Protein AF-A0AAD4DZ06-F1 (afdb_monomer_lite)

Radius of gyration: 21.34 Å; chains: 1; bounding box: 57×31×50 Å

Secondary structure (DSSP, 8-state):
-HHHHHHHHHHHHHHHHHHHHHHHHHHHHHHHHHHH----THHHHHHHHHHHHHHHHHHHHHHHHHHHHHHHHS---------TT--------PPP-PPP-

Organism: NCBI:txid1912939

Sequence (101 aa):
RMMRWKEEVELLQEEMRHVLQFLQWHALWWDNIAHLCTLLGAKKEGVVAYATRQAQICHNLGSKFEASWAQHLTVITCEVSSDPLALALPDLCIPELQAPL

Foldseek 3Di:
DVVVVVVVLVVVLVVLVVLLVVLQVQLVVLCVQLVPDPDDDPVNVVSNVVSNVSSVVSVVVSVVSCVVCVVSNVDDDDDPPPDPPPDDDDDPPDPDDDDDD

Structure (mmCIF, N/CA/C/O backbone):
data_AF-A0AAD4DZ06-F1
#
_entry.id   AF-A0AAD4DZ06-F1
#
loop_
_atom_site.group_PDB
_atom_site.id
_atom_site.type_symbol
_atom_site.label_atom_id
_atom_site.label_alt_id
_atom_site.label_comp_id
_atom_site.label_asym_id
_atom_site.label_entity_id
_atom_site.label_seq_id
_atom_site.pdbx_PDB_ins_code
_atom_site.Cartn_x
_atom_site.Cartn_y
_atom_site.Cartn_z
_atom_site.occupancy
_atom_site.B_iso_or_equiv
_atom_site.auth_seq_id
_atom_site.auth_comp_id
_atom_site.auth_asym_id
_atom_site.auth_atom_id
_atom_site.pdbx_PDB_model_num
ATOM 1 N N . ARG A 1 1 ? 22.439 14.452 -29.268 1.00 60.88 1 ARG A N 1
ATOM 2 C CA . ARG A 1 1 ? 20.978 14.400 -28.987 1.00 60.88 1 ARG A CA 1
ATOM 3 C C . ARG A 1 1 ? 20.560 13.036 -28.442 1.00 60.88 1 ARG A C 1
ATOM 5 O O . ARG A 1 1 ? 19.829 13.038 -27.475 1.00 60.88 1 ARG A O 1
ATOM 12 N N . MET A 1 2 ? 21.072 11.923 -28.979 1.00 59.00 2 MET A N 1
ATOM 13 C CA . MET A 1 2 ? 20.761 10.551 -28.539 1.00 59.00 2 MET A CA 1
ATOM 14 C C . MET A 1 2 ? 21.061 10.242 -27.056 1.00 59.00 2 MET A C 1
ATOM 16 O O . MET A 1 2 ? 20.266 9.556 -26.434 1.00 59.00 2 MET A O 1
ATOM 20 N N . MET A 1 3 ? 22.133 10.800 -26.472 1.00 65.00 3 MET A N 1
ATOM 21 C CA . MET A 1 3 ? 22.494 10.522 -25.067 1.00 65.00 3 MET A CA 1
ATOM 22 C C . MET A 1 3 ? 21.430 10.970 -24.048 1.00 65.00 3 MET A C 1
ATOM 24 O O . MET A 1 3 ? 21.131 10.222 -23.129 1.00 65.00 3 MET A O 1
ATOM 28 N N . ARG A 1 4 ? 20.780 12.125 -24.264 1.00 71.75 4 ARG A N 1
ATOM 29 C CA . ARG A 1 4 ? 19.749 12.646 -23.343 1.00 71.75 4 ARG A CA 1
ATOM 30 C C . ARG A 1 4 ? 18.506 11.761 -23.265 1.00 71.75 4 ARG A C 1
ATOM 32 O O . ARG A 1 4 ? 17.947 11.575 -22.199 1.00 71.75 4 ARG A O 1
ATOM 39 N N . TRP A 1 5 ? 18.104 11.171 -24.388 1.00 79.62 5 TRP A N 1
ATOM 40 C CA . TRP A 1 5 ? 16.938 10.285 -24.422 1.00 79.62 5 TRP A CA 1
ATOM 41 C C . TRP A 1 5 ? 17.177 8.979 -23.667 1.00 79.62 5 TRP A C 1
ATOM 43 O O . TRP A 1 5 ? 16.241 8.419 -23.112 1.00 79.62 5 TRP A O 1
ATOM 53 N N . LYS A 1 6 ? 18.424 8.493 -23.640 1.00 80.00 6 LYS A N 1
ATOM 54 C CA . LYS A 1 6 ? 18.781 7.310 -22.854 1.00 80.00 6 LYS A CA 1
ATOM 55 C C . LYS A 1 6 ? 18.670 7.606 -21.355 1.00 80.00 6 LYS A C 1
ATOM 57 O O . LYS A 1 6 ? 18.009 6.853 -20.651 1.00 80.00 6 LYS A O 1
ATOM 62 N N . GLU A 1 7 ? 19.241 8.726 -20.912 1.00 85.62 7 GLU A N 1
ATOM 63 C CA . GLU A 1 7 ? 19.151 9.195 -19.520 1.00 85.62 7 GLU A CA 1
ATOM 64 C C . GLU A 1 7 ? 17.689 9.388 -19.082 1.00 85.62 7 GLU A C 1
ATOM 66 O O . GLU A 1 7 ? 17.297 8.951 -18.007 1.00 85.62 7 GLU A O 1
ATOM 71 N N . GLU A 1 8 ? 16.846 9.980 -19.933 1.00 89.75 8 GLU A N 1
ATOM 72 C CA . GLU A 1 8 ? 15.419 10.172 -19.640 1.00 89.75 8 GLU A CA 1
ATOM 73 C C . GLU A 1 8 ? 14.658 8.847 -19.464 1.00 89.75 8 GLU A C 1
ATOM 75 O O . GLU A 1 8 ? 13.784 8.751 -18.602 1.00 89.75 8 GLU A O 1
ATOM 80 N N . VAL A 1 9 ? 14.990 7.810 -20.243 1.00 89.00 9 VAL A N 1
ATOM 81 C CA . VAL A 1 9 ? 14.383 6.475 -20.092 1.00 89.00 9 VAL A CA 1
ATOM 82 C C . VAL A 1 9 ? 14.824 5.812 -18.786 1.00 89.00 9 VAL A C 1
ATOM 84 O O . VAL A 1 9 ? 13.987 5.232 -18.096 1.00 89.00 9 VAL A O 1
ATOM 87 N N . GLU A 1 10 ? 16.105 5.920 -18.428 1.00 89.19 10 GLU A N 1
ATOM 88 C CA . GLU A 1 10 ? 16.641 5.388 -17.166 1.00 89.19 10 GLU A CA 1
ATOM 89 C C . GLU A 1 10 ? 15.999 6.083 -15.953 1.00 89.19 10 GLU A C 1
ATOM 91 O O . GLU A 1 10 ? 15.544 5.413 -15.025 1.00 89.19 10 GLU A O 1
ATOM 96 N N . LEU A 1 11 ? 15.866 7.413 -15.993 1.00 92.31 11 LEU A N 1
ATOM 97 C CA . LEU A 1 11 ? 15.166 8.179 -14.959 1.00 92.31 11 LEU A CA 1
ATOM 98 C C . LEU A 1 11 ? 13.696 7.769 -14.844 1.00 92.31 11 LEU A C 1
ATOM 100 O O . LEU A 1 11 ? 13.193 7.590 -13.740 1.00 92.31 11 LEU A O 1
ATOM 104 N N . LEU A 1 12 ? 13.003 7.573 -15.969 1.00 93.62 12 LEU A N 1
ATOM 105 C CA . LEU A 1 12 ? 11.603 7.151 -15.948 1.00 93.62 12 LEU A CA 1
ATOM 106 C C . LEU A 1 12 ? 11.429 5.765 -15.312 1.00 93.62 12 LEU A C 1
ATOM 108 O O . LEU A 1 12 ? 10.479 5.554 -14.560 1.00 93.62 12 LEU A O 1
ATOM 112 N N . GLN A 1 13 ? 12.332 4.824 -15.594 1.00 93.75 13 GLN A N 1
ATOM 113 C CA . G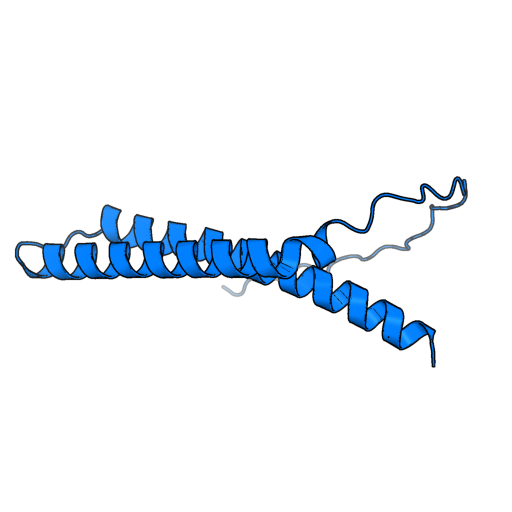LN A 1 13 ? 12.319 3.509 -14.950 1.00 93.75 13 GLN A CA 1
ATOM 114 C C . GLN A 1 13 ? 12.541 3.617 -13.441 1.00 93.75 13 GLN A C 1
ATOM 116 O O . GLN A 1 13 ? 11.927 2.869 -12.680 1.00 93.75 13 GLN A O 1
ATOM 121 N N . GLU A 1 14 ? 13.389 4.542 -12.999 1.00 95.00 14 GLU A N 1
ATOM 122 C CA . GLU A 1 14 ? 13.607 4.758 -11.573 1.00 95.00 14 GLU A CA 1
ATOM 123 C C . GLU A 1 14 ? 12.391 5.381 -10.890 1.00 95.00 14 GLU A C 1
ATOM 125 O O . GLU A 1 14 ? 11.944 4.891 -9.856 1.00 95.00 14 GLU A O 1
ATOM 130 N N . GLU A 1 15 ? 11.758 6.367 -11.520 1.00 96.69 15 GLU A N 1
ATOM 131 C CA . GLU A 1 15 ? 10.498 6.926 -11.030 1.00 96.69 15 GLU A CA 1
ATOM 132 C C . GLU A 1 15 ? 9.392 5.864 -10.947 1.00 96.69 15 GLU A C 1
ATOM 134 O O . GLU A 1 15 ? 8.632 5.828 -9.979 1.00 96.69 15 GLU A O 1
ATOM 139 N N . MET A 1 16 ? 9.328 4.929 -11.902 1.00 96.19 16 MET A N 1
ATOM 140 C CA . MET A 1 16 ? 8.425 3.778 -11.805 1.00 96.19 16 MET A CA 1
ATOM 141 C C . MET A 1 16 ? 8.703 2.944 -10.543 1.00 96.19 16 MET A C 1
ATOM 143 O O . MET A 1 16 ? 7.766 2.594 -9.822 1.00 96.19 16 MET A O 1
ATOM 147 N N . ARG A 1 17 ? 9.973 2.650 -10.226 1.00 95.69 17 ARG A N 1
ATOM 148 C CA . ARG A 1 17 ? 10.333 1.925 -8.992 1.00 95.69 17 ARG A CA 1
ATOM 149 C C . ARG A 1 17 ? 9.959 2.713 -7.741 1.00 95.69 17 ARG A C 1
ATOM 151 O O . ARG A 1 17 ? 9.344 2.146 -6.836 1.00 95.69 17 ARG A O 1
ATOM 158 N N . HIS A 1 18 ? 10.259 4.009 -7.710 1.00 97.56 18 HIS A N 1
ATOM 159 C CA . HIS A 1 18 ? 9.906 4.886 -6.596 1.00 97.56 18 HIS A CA 1
ATOM 160 C C . HIS A 1 18 ? 8.398 4.943 -6.359 1.00 97.56 18 HIS A C 1
ATOM 162 O O . HIS A 1 18 ? 7.957 4.852 -5.214 1.00 97.56 18 HIS A O 1
ATOM 168 N N . VAL A 1 19 ? 7.584 5.027 -7.415 1.00 98.00 19 VAL A N 1
ATOM 169 C CA . VAL A 1 19 ? 6.122 5.022 -7.279 1.00 98.00 19 VAL A CA 1
ATOM 170 C C . VAL A 1 19 ? 5.629 3.709 -6.667 1.00 98.00 19 VAL A C 1
ATOM 172 O O . VAL A 1 19 ? 4.788 3.738 -5.767 1.00 98.00 19 VAL A O 1
ATOM 175 N N . LEU A 1 20 ? 6.153 2.557 -7.100 1.00 97.94 20 LEU A N 1
ATOM 176 C CA . LEU A 1 20 ? 5.781 1.263 -6.514 1.00 97.94 20 LEU A CA 1
ATOM 177 C C . LEU A 1 20 ? 6.174 1.180 -5.032 1.00 97.94 20 LEU A C 1
ATOM 179 O O . LEU A 1 20 ? 5.351 0.798 -4.197 1.00 97.94 20 LEU A O 1
ATOM 183 N N . GLN A 1 21 ? 7.397 1.597 -4.696 1.00 97.94 21 GLN A N 1
ATOM 184 C CA . GLN A 1 21 ? 7.886 1.619 -3.318 1.00 97.94 21 GLN A CA 1
ATOM 185 C C . GLN A 1 21 ? 7.050 2.553 -2.434 1.00 97.94 21 GLN A C 1
ATOM 187 O O . GLN A 1 21 ? 6.675 2.185 -1.319 1.00 97.94 21 GLN A O 1
ATOM 192 N N . PHE A 1 22 ? 6.708 3.737 -2.944 1.00 97.94 22 PHE A N 1
ATOM 193 C CA . PHE A 1 22 ? 5.849 4.690 -2.255 1.00 97.94 22 PHE A CA 1
ATOM 194 C C . PHE A 1 22 ? 4.470 4.093 -1.969 1.00 97.94 22 PHE A C 1
ATOM 196 O O . PHE A 1 22 ? 3.995 4.176 -0.839 1.00 97.94 22 PHE A O 1
ATOM 203 N N . LEU A 1 23 ? 3.834 3.455 -2.955 1.00 98.19 23 LEU A N 1
ATOM 204 C CA . LEU A 1 23 ? 2.509 2.854 -2.776 1.00 98.19 23 LEU A CA 1
ATOM 205 C C . LEU A 1 23 ? 2.523 1.723 -1.746 1.00 98.19 23 LEU A C 1
ATOM 207 O O . LEU A 1 23 ? 1.597 1.628 -0.940 1.00 98.19 23 LEU A O 1
ATOM 211 N N . GLN A 1 24 ? 3.578 0.907 -1.728 1.00 98.19 24 GLN A N 1
ATOM 212 C CA . GLN A 1 24 ? 3.755 -0.137 -0.721 1.00 98.19 24 GLN A CA 1
ATOM 213 C C . GLN A 1 24 ? 3.930 0.455 0.682 1.00 98.19 24 GLN A C 1
ATOM 215 O O . GLN A 1 24 ? 3.231 0.057 1.615 1.00 98.19 24 GLN A O 1
ATOM 220 N N . TRP A 1 25 ? 4.833 1.426 0.835 1.00 98.44 25 TRP A N 1
ATOM 221 C CA . TRP A 1 25 ? 5.056 2.110 2.108 1.00 98.44 25 TRP A CA 1
ATOM 222 C C . TRP A 1 25 ? 3.784 2.804 2.611 1.00 98.44 25 TRP A C 1
ATOM 224 O O . TRP A 1 25 ? 3.432 2.695 3.785 1.00 98.44 25 TRP A O 1
ATOM 234 N N . HIS A 1 26 ? 3.058 3.476 1.721 1.00 98.19 26 HIS A N 1
ATOM 235 C CA . HIS A 1 26 ? 1.863 4.226 2.081 1.00 98.19 26 HIS A CA 1
ATOM 236 C C . HIS A 1 26 ? 0.696 3.306 2.460 1.00 98.19 26 HIS A C 1
ATOM 238 O O . HIS A 1 26 ? -0.070 3.634 3.365 1.00 98.19 26 HIS A O 1
ATOM 244 N N . ALA A 1 27 ? 0.580 2.130 1.834 1.00 98.31 27 ALA A N 1
ATOM 245 C CA . ALA A 1 27 ? -0.382 1.115 2.256 1.00 98.31 27 ALA A CA 1
ATOM 246 C C . ALA A 1 27 ? -0.124 0.665 3.705 1.00 98.31 27 ALA A C 1
ATOM 248 O O . ALA A 1 27 ? -1.031 0.714 4.534 1.00 98.31 27 ALA A O 1
ATOM 249 N N . LEU A 1 28 ? 1.134 0.352 4.038 1.00 97.94 28 LEU A N 1
ATOM 250 C CA . LEU A 1 28 ? 1.540 -0.006 5.403 1.00 97.94 28 LEU A CA 1
ATOM 251 C C . LEU A 1 28 ? 1.301 1.132 6.400 1.00 97.94 28 LEU A C 1
ATOM 253 O O . LEU A 1 28 ? 0.927 0.899 7.549 1.00 97.94 28 LEU A O 1
ATOM 257 N N . TRP A 1 29 ? 1.512 2.379 5.979 1.00 98.00 29 TRP A N 1
ATOM 258 C CA . TRP A 1 29 ? 1.212 3.543 6.805 1.00 98.00 29 TRP A CA 1
ATOM 259 C C . TRP A 1 29 ? -0.282 3.629 7.151 1.00 98.00 29 TRP A C 1
ATOM 261 O O . TRP A 1 29 ? -0.627 3.847 8.314 1.00 98.00 29 TRP A O 1
ATOM 271 N N . TRP A 1 30 ? -1.170 3.378 6.185 1.00 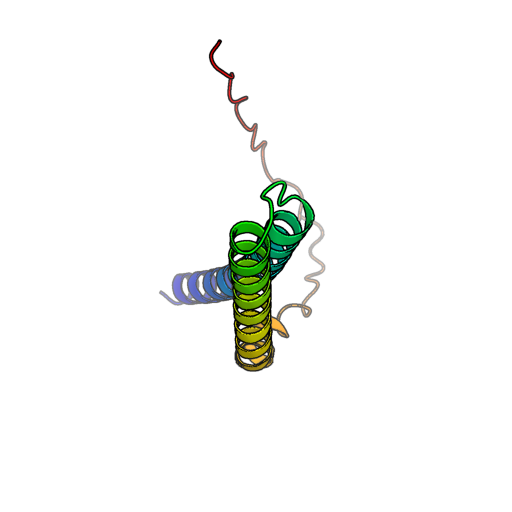97.81 30 TRP A N 1
ATOM 272 C CA . TRP A 1 30 ? -2.610 3.302 6.439 1.00 97.81 30 TRP A CA 1
ATOM 273 C C . TRP A 1 30 ? -2.994 2.146 7.363 1.00 97.81 30 TRP A C 1
ATOM 275 O O . TRP A 1 30 ? -3.790 2.351 8.282 1.00 97.81 30 TRP A O 1
ATOM 285 N N . ASP A 1 31 ? -2.404 0.965 7.187 1.00 96.56 31 ASP A N 1
ATOM 286 C CA . ASP A 1 31 ? -2.641 -0.165 8.093 1.00 96.56 31 ASP A CA 1
ATOM 287 C C . ASP A 1 31 ? -2.218 0.176 9.528 1.00 96.56 31 ASP A C 1
ATOM 289 O O . ASP A 1 31 ? -2.961 -0.065 10.482 1.00 96.56 31 ASP A O 1
ATOM 293 N N . ASN A 1 32 ? -1.078 0.849 9.698 1.00 96.50 32 ASN A N 1
ATOM 294 C CA . ASN A 1 32 ? -0.637 1.329 11.006 1.00 96.50 32 ASN A CA 1
ATOM 295 C C . ASN A 1 32 ? -1.624 2.326 11.629 1.00 96.50 32 ASN A C 1
ATOM 297 O O . ASN A 1 32 ? -1.868 2.259 12.833 1.00 96.50 32 ASN A O 1
ATOM 301 N N . ILE A 1 33 ? -2.243 3.213 10.844 1.00 94.81 33 ILE A N 1
ATOM 302 C CA . ILE A 1 33 ? -3.296 4.115 11.346 1.00 94.81 33 ILE A CA 1
ATOM 303 C C . ILE A 1 33 ? -4.504 3.328 11.848 1.00 94.81 33 ILE A C 1
ATOM 305 O O . ILE A 1 33 ? -5.040 3.643 12.914 1.00 94.81 33 ILE A O 1
ATOM 309 N N . ALA A 1 34 ? -4.931 2.305 11.105 1.00 93.88 34 ALA A N 1
ATOM 310 C CA . ALA A 1 34 ? -6.028 1.443 11.525 1.00 93.88 34 ALA A CA 1
ATOM 311 C C . ALA A 1 34 ? -5.694 0.730 12.849 1.00 93.88 34 ALA A C 1
ATOM 313 O O . ALA A 1 34 ? -6.515 0.707 13.769 1.00 93.88 34 ALA A O 1
ATOM 314 N N . HIS A 1 35 ? -4.471 0.208 12.976 1.00 92.25 35 HIS A N 1
ATOM 315 C CA . HIS A 1 35 ? -4.012 -0.510 14.165 1.00 92.25 35 HIS A CA 1
ATOM 316 C C . HIS A 1 35 ? -3.829 0.385 15.396 1.00 92.25 35 HIS A C 1
ATOM 318 O O . HIS A 1 35 ? -4.224 -0.000 16.497 1.00 92.25 35 HIS A O 1
ATOM 324 N N . LEU A 1 36 ? -3.267 1.583 15.225 1.00 92.94 36 LEU A N 1
ATOM 325 C CA . LEU A 1 36 ? -2.971 2.517 16.316 1.00 92.94 36 LEU A CA 1
ATOM 326 C C . LEU A 1 36 ? -4.172 3.396 16.706 1.00 92.94 36 LEU A C 1
ATOM 328 O O . LEU A 1 36 ? -4.051 4.248 17.585 1.00 92.94 36 LEU A O 1
ATOM 332 N N . CYS A 1 37 ? -5.340 3.211 16.081 1.00 92.00 37 CYS A N 1
ATOM 333 C CA . CYS A 1 37 ? -6.524 4.014 16.365 1.00 92.00 37 CYS A CA 1
ATOM 334 C C . CYS A 1 37 ? -7.030 3.802 17.808 1.00 92.00 37 CYS A C 1
ATOM 336 O O . CYS A 1 37 ? -7.609 2.764 18.148 1.00 92.00 37 CYS A O 1
ATOM 338 N N . THR A 1 38 ? -6.868 4.829 18.647 1.00 92.62 38 THR A N 1
ATOM 339 C CA . THR A 1 38 ? -7.297 4.856 20.059 1.00 92.62 38 THR A CA 1
ATOM 340 C C . THR A 1 38 ? -8.709 5.412 20.271 1.00 92.62 38 THR A C 1
ATOM 342 O O . THR A 1 38 ? -9.173 5.510 21.407 1.00 92.62 38 THR A O 1
ATOM 345 N N . LEU A 1 39 ? -9.414 5.778 19.194 1.00 90.12 39 LEU A N 1
ATOM 346 C CA . LEU A 1 39 ? -10.791 6.271 19.273 1.00 90.12 39 LEU A CA 1
ATOM 347 C C . LEU A 1 39 ? -11.741 5.189 19.812 1.00 90.12 39 LEU A C 1
ATOM 349 O O . LEU A 1 39 ? -11.437 3.997 19.809 1.00 90.12 39 LEU A O 1
ATOM 353 N N . LEU A 1 40 ? -12.929 5.611 20.248 1.00 89.00 40 LEU A N 1
ATOM 354 C CA . LEU A 1 40 ? -13.960 4.734 20.806 1.00 89.00 40 LEU A CA 1
ATOM 355 C C . LEU A 1 40 ? -15.235 4.748 19.954 1.00 89.00 40 LEU A C 1
ATOM 357 O O . LEU A 1 40 ? -15.565 5.744 19.303 1.00 89.00 40 LEU A O 1
ATOM 361 N N . GLY A 1 41 ? -15.966 3.632 19.993 1.00 87.38 41 GLY A N 1
ATOM 362 C CA . GLY A 1 41 ? -17.264 3.470 19.334 1.00 87.38 41 GLY A CA 1
ATOM 363 C C . GLY A 1 41 ? -17.214 3.671 17.816 1.00 87.38 41 GLY A C 1
ATOM 364 O O . GLY A 1 41 ? -16.207 3.390 17.168 1.00 87.38 41 GLY A O 1
ATOM 365 N N . ALA A 1 42 ? -18.297 4.208 17.250 1.00 88.62 42 ALA A N 1
ATOM 366 C CA . ALA A 1 42 ? -18.464 4.389 15.804 1.00 88.62 42 ALA A CA 1
ATOM 367 C C . ALA A 1 42 ? -17.365 5.248 15.141 1.00 88.62 42 ALA A C 1
ATOM 369 O O . ALA A 1 42 ? -17.067 5.079 13.962 1.00 88.62 42 ALA A O 1
ATOM 370 N N . LYS A 1 43 ? -16.716 6.152 15.893 1.00 88.25 43 LYS A N 1
ATOM 371 C CA . LYS A 1 43 ? -15.588 6.948 15.377 1.00 88.25 43 LYS A CA 1
ATOM 372 C C . LYS A 1 43 ? -14.370 6.074 15.079 1.00 88.25 43 LYS A C 1
ATOM 374 O O . LYS A 1 43 ? -13.706 6.295 14.071 1.00 88.25 43 LYS A O 1
ATOM 379 N N . LYS A 1 44 ? -14.096 5.078 15.931 1.00 93.19 44 LYS A N 1
ATOM 380 C CA . LYS A 1 44 ? -13.033 4.094 15.696 1.00 93.19 44 LYS A CA 1
ATOM 381 C C . LYS A 1 44 ? -13.330 3.287 14.445 1.00 93.19 44 LYS A C 1
ATOM 383 O O . LYS A 1 44 ? -12.481 3.185 13.573 1.00 93.19 44 LYS A O 1
ATOM 388 N N . GLU A 1 45 ? -14.543 2.751 14.360 1.00 93.31 45 GLU A N 1
ATOM 389 C CA . GLU A 1 45 ? -14.971 1.917 13.238 1.00 93.31 45 GLU A CA 1
ATOM 390 C C . GLU A 1 45 ? -14.855 2.661 11.905 1.00 93.31 45 GLU A C 1
ATOM 392 O O . GLU A 1 45 ? -14.262 2.136 10.967 1.00 93.31 45 GLU A O 1
ATOM 397 N N . GLY A 1 46 ? -15.316 3.914 11.844 1.00 95.50 46 GLY A N 1
ATOM 398 C CA . GLY A 1 46 ? -15.189 4.743 10.646 1.00 95.50 46 GLY A CA 1
ATOM 399 C C . GLY A 1 46 ? -13.736 5.008 10.240 1.00 95.50 46 GLY A C 1
ATOM 400 O O . GLY A 1 46 ? -13.398 4.875 9.065 1.00 95.50 46 GLY A O 1
ATOM 401 N N . VAL A 1 47 ? -12.861 5.346 11.197 1.00 94.56 47 VAL A N 1
ATOM 402 C CA . VAL A 1 47 ? -11.435 5.597 10.916 1.00 94.56 47 VAL A CA 1
ATOM 403 C C . VAL A 1 47 ? -10.721 4.324 10.471 1.00 94.56 47 VAL A C 1
ATOM 405 O O . VAL A 1 47 ? -9.992 4.363 9.485 1.00 94.56 47 VAL A O 1
ATOM 408 N N . VAL A 1 48 ? -10.962 3.198 11.146 1.00 96.19 48 VAL A N 1
ATOM 409 C CA . VAL A 1 48 ? -10.396 1.894 10.775 1.00 96.19 48 VAL A CA 1
ATOM 410 C C . VAL A 1 48 ? -10.866 1.495 9.379 1.00 96.19 48 VAL A C 1
ATOM 412 O O . VAL A 1 48 ? -10.037 1.208 8.523 1.00 96.19 48 VAL A O 1
ATOM 415 N N . ALA A 1 49 ? -12.173 1.556 9.108 1.00 96.81 49 ALA A N 1
ATOM 416 C CA . ALA A 1 49 ? -12.727 1.208 7.803 1.00 96.81 49 ALA A CA 1
ATOM 417 C C . ALA A 1 49 ? -12.157 2.089 6.680 1.00 96.81 49 ALA A C 1
ATOM 419 O O . ALA A 1 49 ? -11.819 1.587 5.606 1.00 96.81 49 ALA A O 1
ATOM 420 N N . TYR A 1 50 ? -12.016 3.394 6.927 1.00 97.38 50 TYR A N 1
ATOM 421 C CA . TYR A 1 50 ? -11.409 4.309 5.967 1.00 97.38 50 TYR A CA 1
ATOM 422 C C . TYR A 1 50 ? -9.928 3.995 5.735 1.00 97.38 50 TYR A C 1
ATOM 424 O O . TYR A 1 50 ? -9.507 3.885 4.586 1.00 97.38 50 TYR A O 1
ATOM 432 N N . ALA A 1 51 ? -9.146 3.808 6.798 1.00 97.38 51 ALA A N 1
ATOM 433 C CA . ALA A 1 51 ? -7.726 3.495 6.698 1.00 97.38 51 ALA A CA 1
ATOM 434 C C . ALA A 1 51 ? -7.493 2.175 5.941 1.00 97.38 51 ALA A C 1
ATOM 436 O O . ALA A 1 51 ? -6.752 2.154 4.961 1.00 97.38 51 ALA A O 1
ATOM 437 N N . THR A 1 52 ? -8.230 1.113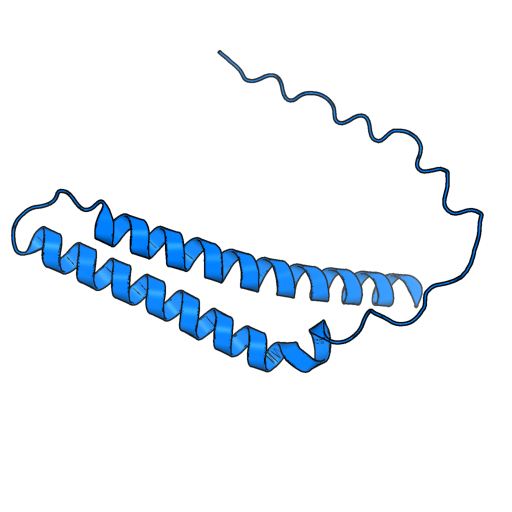 6.277 1.00 97.38 52 THR A N 1
ATOM 438 C CA . THR A 1 52 ? -8.184 -0.164 5.545 1.00 97.38 52 THR A CA 1
ATOM 439 C C . THR A 1 52 ? -8.566 0.004 4.069 1.00 97.38 52 THR A C 1
ATOM 441 O O . THR A 1 52 ? -7.928 -0.565 3.182 1.00 97.38 52 THR A O 1
ATOM 444 N N . ARG A 1 53 ? -9.579 0.828 3.761 1.00 98.31 53 ARG A N 1
ATOM 445 C CA . ARG A 1 53 ? -9.952 1.147 2.372 1.00 98.31 53 ARG A CA 1
ATOM 446 C C . ARG A 1 53 ? -8.805 1.835 1.626 1.00 98.31 53 ARG A C 1
ATOM 448 O O . ARG A 1 53 ? -8.576 1.509 0.463 1.00 98.31 53 ARG A O 1
ATOM 455 N N . GLN A 1 54 ? -8.105 2.772 2.263 1.00 98.38 54 GLN A N 1
ATOM 456 C CA . GLN A 1 54 ? -6.976 3.482 1.658 1.00 98.38 54 GLN A CA 1
ATOM 457 C C . GLN A 1 54 ? -5.771 2.565 1.422 1.00 98.38 54 GLN A C 1
ATOM 459 O O . GLN A 1 54 ? -5.193 2.609 0.333 1.00 98.38 54 GLN A O 1
ATOM 464 N N . ALA A 1 55 ? -5.450 1.681 2.372 1.00 98.25 55 ALA A N 1
ATOM 465 C CA . ALA A 1 55 ? -4.419 0.658 2.194 1.00 98.25 55 ALA A CA 1
ATOM 466 C C . ALA A 1 55 ? -4.717 -0.218 0.966 1.00 98.25 55 ALA A C 1
ATOM 468 O O . ALA A 1 55 ? -3.881 -0.362 0.072 1.00 98.25 55 ALA A O 1
ATOM 469 N N . GLN A 1 56 ? -5.961 -0.696 0.842 1.00 98.38 56 GLN A N 1
ATOM 470 C CA . GLN A 1 56 ? -6.388 -1.495 -0.308 1.00 98.38 56 GLN A CA 1
ATOM 471 C C . GLN A 1 56 ? -6.285 -0.734 -1.639 1.00 98.38 56 GLN A C 1
ATOM 473 O O . GLN A 1 56 ? -5.908 -1.320 -2.655 1.00 98.38 56 GLN A O 1
ATOM 478 N N . ILE A 1 57 ? -6.625 0.559 -1.668 1.00 98.38 57 ILE A N 1
ATOM 479 C CA . ILE A 1 57 ? -6.484 1.387 -2.876 1.00 98.38 57 ILE A CA 1
ATOM 480 C C . ILE A 1 57 ? -5.011 1.489 -3.283 1.00 98.38 57 ILE A C 1
ATOM 482 O O . ILE A 1 57 ? -4.706 1.302 -4.461 1.00 98.38 57 ILE A O 1
ATOM 486 N N . CYS A 1 58 ? -4.110 1.732 -2.327 1.00 98.31 58 CYS A N 1
ATOM 487 C CA . CYS A 1 58 ? -2.672 1.813 -2.587 1.00 98.31 58 CYS A CA 1
ATOM 488 C C . CYS A 1 58 ? -2.133 0.486 -3.141 1.00 98.31 58 CYS A C 1
ATOM 490 O O . CYS A 1 58 ? -1.456 0.491 -4.168 1.00 98.31 58 CYS A O 1
ATOM 492 N N . HIS A 1 59 ? -2.515 -0.649 -2.544 1.00 98.44 59 HIS A N 1
ATOM 493 C CA . HIS A 1 59 ? -2.165 -1.976 -3.058 1.00 98.44 59 HIS A CA 1
ATOM 494 C C . HIS A 1 59 ? -2.678 -2.209 -4.479 1.00 98.44 59 HIS A C 1
ATOM 496 O O . HIS A 1 59 ? -1.913 -2.597 -5.356 1.00 98.44 59 HIS A O 1
ATOM 502 N N . ASN A 1 60 ? -3.956 -1.920 -4.735 1.00 98.44 60 ASN A N 1
ATOM 503 C CA . ASN A 1 60 ? -4.551 -2.110 -6.057 1.00 98.44 60 ASN A CA 1
ATOM 504 C C . ASN A 1 60 ? -3.871 -1.248 -7.125 1.00 98.44 60 ASN A C 1
ATOM 506 O O . ASN A 1 60 ? -3.713 -1.688 -8.265 1.00 98.44 60 ASN A O 1
ATOM 510 N N . LEU A 1 61 ? -3.498 -0.016 -6.772 1.00 98.25 61 LEU A N 1
ATOM 511 C CA . LEU A 1 61 ? -2.778 0.878 -7.669 1.00 98.25 61 LEU A CA 1
ATOM 512 C C . LEU A 1 61 ? -1.368 0.349 -7.945 1.00 98.25 61 LEU A C 1
ATOM 514 O O . LEU A 1 61 ? -0.979 0.267 -9.107 1.00 98.25 61 LEU A O 1
ATOM 518 N N . GLY A 1 62 ? -0.665 -0.094 -6.898 1.00 97.94 62 GLY A N 1
ATOM 519 C CA . GLY A 1 62 ? 0.651 -0.719 -7.002 1.00 97.94 62 GLY A CA 1
ATOM 520 C C . GLY A 1 62 ? 0.630 -1.928 -7.931 1.00 97.94 62 GLY A C 1
ATOM 521 O O . GLY A 1 62 ? 1.365 -1.947 -8.909 1.00 97.94 62 GLY A O 1
ATOM 522 N N . SER A 1 63 ? -0.289 -2.876 -7.724 1.00 97.75 63 SER A N 1
ATOM 523 C CA . SER A 1 63 ? -0.411 -4.064 -8.582 1.00 97.75 63 SER A CA 1
ATOM 524 C C . SER A 1 63 ? -0.765 -3.726 -10.032 1.00 97.75 63 SER A C 1
ATOM 526 O O . SER A 1 63 ? -0.276 -4.371 -10.958 1.00 97.75 63 SER A O 1
ATOM 528 N N . LYS A 1 64 ? -1.611 -2.712 -10.264 1.00 97.81 64 LYS A N 1
ATOM 529 C CA . LYS A 1 64 ? -1.932 -2.251 -11.625 1.00 97.81 64 LYS A CA 1
ATOM 530 C C . LYS A 1 64 ? -0.712 -1.649 -12.317 1.00 97.81 64 LYS A C 1
ATOM 532 O O . LYS A 1 64 ? -0.495 -1.928 -13.494 1.00 97.81 64 LYS A O 1
ATOM 537 N N . PHE A 1 65 ? 0.060 -0.830 -11.609 1.00 96.94 65 PHE A N 1
ATOM 538 C CA . PHE A 1 65 ? 1.278 -0.231 -12.141 1.00 96.94 65 PHE A CA 1
ATOM 539 C C . PHE A 1 65 ? 2.368 -1.269 -12.365 1.00 96.94 65 PHE A C 1
ATOM 541 O O . PHE A 1 65 ? 2.931 -1.304 -13.449 1.00 96.94 65 PHE A O 1
ATOM 548 N N . GLU A 1 66 ? 2.589 -2.178 -11.421 1.00 95.88 66 GLU A N 1
ATOM 549 C CA . GLU A 1 66 ? 3.541 -3.279 -11.559 1.00 95.88 66 GLU A CA 1
ATOM 550 C C . GLU A 1 66 ? 3.224 -4.134 -12.794 1.00 95.88 66 GLU A C 1
ATOM 552 O O . GLU A 1 66 ? 4.094 -4.353 -13.635 1.00 95.88 66 GLU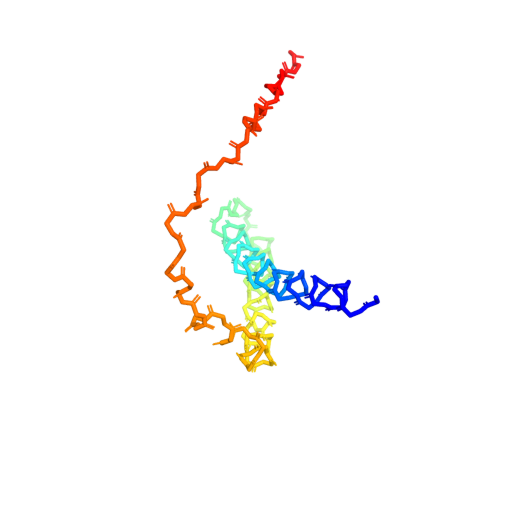 A O 1
ATOM 557 N N . ALA A 1 67 ? 1.958 -4.522 -12.981 1.00 95.44 67 ALA A N 1
ATOM 558 C CA . ALA A 1 67 ? 1.529 -5.259 -14.168 1.00 95.44 67 ALA A CA 1
ATOM 559 C C . ALA A 1 67 ? 1.722 -4.452 -15.465 1.00 95.44 67 ALA A C 1
ATOM 561 O O . ALA A 1 67 ? 2.150 -4.999 -16.480 1.00 95.44 67 ALA A O 1
ATOM 562 N N . SER A 1 68 ? 1.426 -3.149 -15.441 1.00 95.88 68 SER A N 1
ATOM 563 C CA . SER A 1 68 ? 1.588 -2.273 -16.606 1.00 95.88 68 SER A CA 1
ATOM 564 C C . SER A 1 68 ? 3.052 -1.963 -16.931 1.00 95.88 68 SER A C 1
ATOM 566 O O . SER A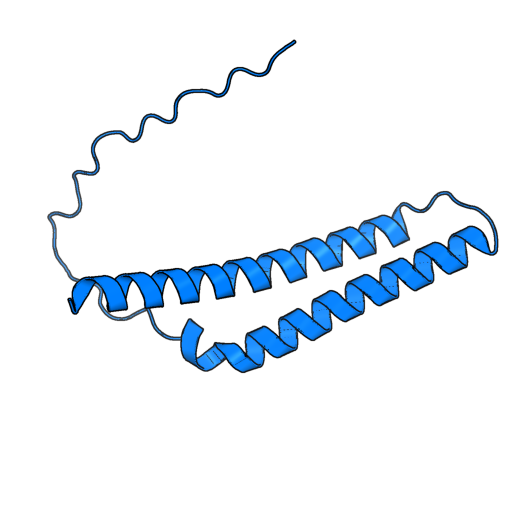 1 68 ? 3.365 -1.668 -18.085 1.00 95.88 68 SER A O 1
ATOM 568 N N . TRP A 1 69 ? 3.941 -1.978 -15.939 1.00 95.62 69 TRP A N 1
ATOM 569 C CA . TRP A 1 69 ? 5.348 -1.595 -16.069 1.00 95.62 69 TRP A CA 1
ATOM 570 C C . TRP A 1 69 ? 6.298 -2.784 -16.136 1.00 95.62 69 TRP A C 1
ATOM 572 O O . TRP A 1 69 ? 7.478 -2.578 -16.411 1.00 95.62 69 TRP A O 1
ATOM 582 N N . ALA A 1 70 ? 5.802 -4.013 -15.962 1.00 90.69 70 ALA A N 1
ATOM 583 C CA . ALA A 1 70 ? 6.597 -5.238 -15.980 1.00 90.69 70 ALA A CA 1
ATOM 584 C C . ALA A 1 70 ? 7.603 -5.264 -17.141 1.00 90.69 70 ALA A C 1
ATOM 586 O O . ALA A 1 70 ? 8.798 -5.394 -16.906 1.00 90.69 70 ALA A O 1
ATOM 587 N N . GLN A 1 71 ? 7.145 -5.007 -18.372 1.00 87.94 71 GLN A N 1
ATOM 588 C CA . GLN A 1 71 ? 7.988 -5.001 -19.577 1.00 87.94 71 GLN A CA 1
ATOM 589 C C . GLN A 1 71 ? 9.076 -3.911 -19.596 1.00 87.94 71 GLN A C 1
ATOM 591 O O . GLN A 1 71 ? 10.088 -4.058 -20.279 1.00 87.94 71 GLN A O 1
ATOM 596 N N . HIS A 1 72 ? 8.867 -2.809 -18.873 1.00 86.38 72 HIS A N 1
ATOM 597 C CA . HIS A 1 72 ? 9.784 -1.671 -18.819 1.00 86.38 72 HIS A CA 1
ATOM 598 C C . HIS A 1 72 ? 10.788 -1.790 -17.669 1.00 86.38 72 HIS A C 1
ATOM 600 O O . HIS A 1 72 ? 11.875 -1.230 -17.764 1.00 86.38 72 HIS A O 1
ATOM 606 N N . LEU A 1 73 ? 10.451 -2.539 -16.614 1.00 82.50 73 LEU A N 1
ATOM 607 C CA . LEU A 1 73 ? 11.302 -2.757 -15.442 1.00 82.50 73 LEU A CA 1
ATOM 608 C C . LEU A 1 73 ? 12.161 -4.031 -15.538 1.00 82.50 73 LEU A C 1
ATOM 610 O O . LEU A 1 73 ? 13.187 -4.107 -14.867 1.00 82.50 73 LEU A O 1
ATOM 614 N N . THR A 1 74 ? 11.794 -5.008 -16.381 1.00 68.56 74 THR A N 1
ATOM 615 C CA . THR A 1 74 ? 12.542 -6.272 -16.571 1.00 68.56 74 THR A CA 1
ATOM 616 C C . THR A 1 74 ? 13.853 -6.144 -17.347 1.00 68.56 74 THR A C 1
ATOM 618 O O . THR A 1 74 ? 14.601 -7.113 -17.444 1.00 68.56 74 THR A O 1
ATOM 621 N N . VAL A 1 75 ? 14.162 -4.978 -17.913 1.00 60.12 75 VAL A N 1
ATOM 622 C CA . VAL A 1 75 ? 15.354 -4.783 -18.743 1.00 60.12 75 VAL A CA 1
ATOM 623 C C . VAL A 1 75 ? 16.296 -3.824 -18.028 1.00 60.12 75 VAL A C 1
ATOM 625 O O . VAL A 1 75 ? 16.080 -2.625 -18.116 1.00 60.12 75 VAL A O 1
ATOM 628 N N . ILE A 1 76 ? 17.269 -4.373 -17.287 1.00 54.56 76 ILE A N 1
ATOM 629 C CA . ILE A 1 76 ? 18.700 -3.989 -17.201 1.00 54.56 76 ILE A CA 1
ATOM 630 C C . ILE A 1 76 ? 19.386 -5.053 -16.311 1.00 54.56 76 ILE A C 1
ATOM 632 O O . ILE A 1 76 ? 19.637 -4.849 -15.132 1.00 54.56 76 ILE A O 1
ATOM 636 N N . THR A 1 77 ? 19.666 -6.234 -16.870 1.00 44.81 77 THR A N 1
ATOM 637 C CA . THR A 1 77 ? 20.770 -7.114 -16.426 1.00 44.81 77 THR A CA 1
ATOM 638 C C . THR A 1 77 ? 21.321 -7.858 -17.642 1.00 44.81 77 THR A C 1
ATOM 640 O O . THR A 1 77 ? 21.115 -9.052 -17.809 1.00 44.81 77 THR A O 1
ATOM 643 N N . CYS A 1 78 ? 21.940 -7.112 -18.545 1.00 46.12 78 CYS A N 1
ATOM 644 C CA . CYS A 1 78 ? 22.911 -7.550 -19.552 1.00 46.12 78 CYS A CA 1
ATOM 645 C C . CYS A 1 78 ? 23.418 -6.211 -20.100 1.00 46.12 78 CYS A C 1
ATOM 647 O O . CYS A 1 78 ? 22.650 -5.491 -20.720 1.00 46.12 78 CYS A O 1
ATOM 649 N N . GLU A 1 79 ? 24.594 -5.711 -19.741 1.00 38.34 79 GLU A N 1
ATOM 650 C CA . GLU A 1 79 ? 25.896 -6.349 -19.893 1.00 38.34 79 GLU A CA 1
ATOM 651 C C . GLU A 1 79 ? 26.792 -6.041 -18.681 1.00 38.34 79 GLU A C 1
ATOM 653 O O . GLU A 1 79 ? 26.971 -4.884 -18.300 1.00 38.34 79 GLU A O 1
ATOM 658 N N . VAL A 1 80 ? 27.405 -7.074 -18.093 1.00 46.19 80 VAL A N 1
ATOM 659 C CA . VAL A 1 80 ? 28.641 -6.885 -17.326 1.00 46.19 80 VAL A CA 1
ATOM 660 C C . VAL A 1 80 ? 29.705 -6.497 -18.350 1.00 46.19 80 VAL A C 1
ATOM 662 O O . VAL A 1 80 ? 30.323 -7.366 -18.965 1.00 46.19 80 VAL A O 1
ATOM 665 N N . SER A 1 81 ? 29.894 -5.195 -18.572 1.00 45.12 81 SER A N 1
ATOM 666 C CA . SER A 1 81 ? 31.115 -4.719 -19.213 1.00 45.12 81 SER A CA 1
ATOM 667 C C . SER A 1 81 ? 32.266 -5.086 -18.283 1.00 45.12 81 SER A C 1
ATOM 669 O O . SER A 1 81 ? 32.402 -4.543 -17.186 1.00 45.12 81 SER A O 1
ATOM 671 N N . SER A 1 82 ? 33.041 -6.087 -18.690 1.00 56.81 82 SER A N 1
ATOM 672 C CA . SER A 1 82 ? 34.310 -6.449 -18.069 1.00 56.81 82 SER A CA 1
ATOM 673 C C . SER A 1 82 ? 35.323 -5.353 -18.377 1.00 56.81 82 SER A C 1
ATOM 675 O O . SER A 1 82 ? 36.166 -5.519 -19.251 1.00 56.81 82 SER A O 1
ATOM 677 N N . ASP A 1 83 ? 35.206 -4.220 -17.689 1.00 52.50 83 ASP A N 1
ATOM 678 C CA . ASP A 1 83 ? 36.166 -3.126 -17.779 1.00 52.50 83 ASP A CA 1
ATOM 679 C C . ASP A 1 83 ? 36.828 -2.936 -16.400 1.00 52.50 83 ASP A C 1
ATOM 681 O O . ASP A 1 83 ? 36.162 -2.540 -15.440 1.00 52.50 83 ASP A O 1
ATOM 685 N N . PRO A 1 84 ? 38.126 -3.254 -16.238 1.00 48.34 84 PRO A N 1
ATOM 686 C CA . PRO A 1 84 ? 38.800 -3.260 -14.937 1.00 48.34 84 PRO A CA 1
ATOM 687 C C . PRO A 1 84 ? 39.138 -1.857 -14.398 1.00 48.34 84 PRO A C 1
ATOM 689 O O . PRO A 1 84 ? 39.864 -1.744 -13.414 1.00 48.34 84 PRO A O 1
ATOM 692 N N . LEU A 1 85 ? 38.629 -0.782 -15.009 1.00 51.38 85 LEU A N 1
ATOM 693 C CA . LEU A 1 85 ? 38.936 0.607 -14.640 1.00 51.38 85 LEU A CA 1
ATOM 694 C C . LEU A 1 85 ? 37.754 1.361 -14.006 1.00 51.38 85 LEU A C 1
ATOM 696 O O . LEU A 1 85 ? 37.711 2.588 -14.023 1.00 51.38 85 LEU A O 1
ATOM 700 N N . ALA A 1 86 ? 36.815 0.646 -13.383 1.00 51.56 86 ALA A N 1
ATOM 701 C CA . ALA A 1 86 ? 35.707 1.226 -12.617 1.00 51.56 86 ALA A CA 1
ATOM 702 C C . ALA A 1 86 ? 36.117 1.711 -11.205 1.00 51.56 86 ALA A C 1
ATOM 704 O O . ALA A 1 86 ? 35.429 1.435 -10.225 1.00 51.56 86 ALA A O 1
ATOM 705 N N . LEU A 1 87 ? 37.236 2.430 -11.074 1.00 51.59 87 LEU A N 1
ATOM 706 C CA . LEU A 1 87 ? 37.642 3.066 -9.815 1.00 51.59 87 LEU A CA 1
ATOM 707 C C . LEU A 1 87 ? 38.181 4.477 -10.058 1.00 51.59 87 LEU A C 1
ATOM 709 O O . LEU A 1 87 ? 39.387 4.672 -10.172 1.00 51.59 87 LEU A O 1
ATOM 713 N N . ALA A 1 88 ? 37.274 5.453 -10.095 1.00 49.34 88 ALA A N 1
ATOM 714 C CA . ALA A 1 88 ? 37.515 6.816 -9.614 1.00 49.34 88 ALA A CA 1
ATOM 715 C C . ALA A 1 88 ? 36.193 7.606 -9.609 1.00 49.34 88 ALA A C 1
ATOM 717 O O . ALA A 1 88 ? 35.947 8.436 -10.480 1.00 49.34 88 ALA A O 1
ATOM 718 N N . LEU A 1 89 ? 35.334 7.355 -8.620 1.00 49.66 89 LEU A N 1
ATOM 719 C CA . LEU A 1 89 ? 34.421 8.397 -8.147 1.00 49.66 89 LEU A CA 1
ATOM 720 C C . LEU A 1 89 ? 35.204 9.203 -7.102 1.00 49.66 89 LEU A C 1
ATOM 722 O O . LEU A 1 89 ? 35.521 8.638 -6.054 1.00 49.66 89 LEU A O 1
ATOM 726 N N . PRO A 1 90 ? 35.589 10.464 -7.369 1.00 47.22 90 PRO A N 1
ATOM 727 C CA . PRO A 1 90 ? 36.137 11.310 -6.326 1.00 47.22 90 PRO A CA 1
ATOM 728 C C . PRO A 1 90 ? 35.009 11.680 -5.358 1.00 47.22 90 PRO A C 1
ATOM 730 O O . PRO A 1 90 ? 33.897 11.997 -5.780 1.00 47.22 90 PRO A O 1
ATOM 733 N N . ASP A 1 91 ? 35.336 11.583 -4.072 1.00 53.69 91 ASP A N 1
ATOM 734 C CA . ASP A 1 91 ? 34.541 11.899 -2.886 1.00 53.69 91 ASP A CA 1
ATOM 735 C C . ASP A 1 91 ? 33.326 12.810 -3.121 1.00 53.69 91 ASP A C 1
ATOM 737 O O . ASP A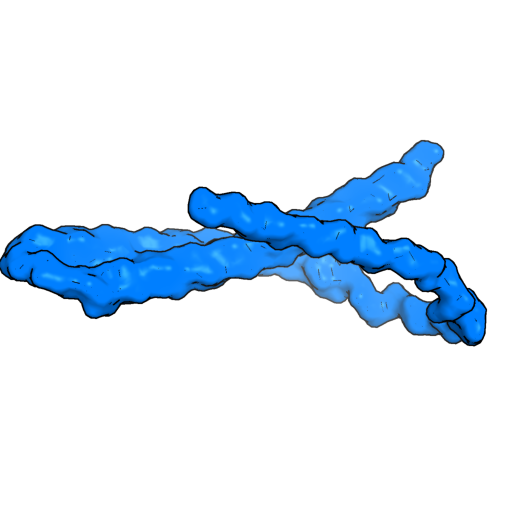 1 91 ? 33.425 14.039 -3.150 1.00 53.69 91 ASP A O 1
ATOM 741 N N . LEU A 1 92 ? 32.138 12.205 -3.152 1.00 47.59 92 LEU A N 1
ATOM 742 C CA . LEU A 1 92 ? 30.925 12.894 -2.725 1.00 47.59 92 LEU A CA 1
ATOM 743 C C . LEU A 1 92 ? 30.911 12.895 -1.193 1.00 47.59 92 LEU A C 1
ATOM 745 O O . LEU A 1 92 ? 30.189 12.130 -0.556 1.00 47.59 92 LEU A O 1
ATOM 749 N N . CYS A 1 93 ? 31.733 13.760 -0.597 1.00 43.25 93 CYS A N 1
ATOM 750 C CA . CYS A 1 93 ? 31.522 14.199 0.776 1.00 43.25 93 CYS A CA 1
ATOM 751 C C . CYS A 1 93 ? 30.125 14.825 0.852 1.00 43.25 93 CYS A C 1
ATOM 753 O O . CYS A 1 93 ? 29.903 15.934 0.368 1.00 43.25 93 CYS A O 1
ATOM 755 N N . ILE A 1 94 ? 29.177 14.100 1.442 1.00 54.56 94 ILE A N 1
ATOM 756 C CA . ILE A 1 94 ? 27.888 14.648 1.858 1.00 54.56 94 ILE A CA 1
ATOM 757 C C . ILE A 1 94 ? 28.194 15.660 2.973 1.00 54.56 94 ILE A C 1
ATOM 759 O O . ILE A 1 94 ? 28.745 15.251 3.997 1.00 54.56 94 ILE A O 1
ATOM 763 N N . PRO A 1 95 ? 27.885 16.961 2.829 1.00 44.56 95 PRO A N 1
ATOM 764 C CA . PRO A 1 95 ? 27.983 17.866 3.961 1.00 44.56 95 PRO A CA 1
ATOM 765 C C . PRO A 1 95 ? 26.896 17.503 4.981 1.00 44.56 95 PRO A C 1
ATOM 767 O O . PRO A 1 95 ? 25.713 17.427 4.643 1.00 44.56 95 PRO A O 1
ATOM 770 N N . GLU A 1 96 ? 27.319 17.253 6.223 1.00 53.09 96 GLU A N 1
ATOM 771 C CA . GLU A 1 96 ? 26.459 17.055 7.392 1.00 53.09 96 GLU A CA 1
ATOM 772 C C . GLU A 1 96 ? 25.374 18.140 7.466 1.00 53.09 96 GLU A C 1
ATOM 774 O O . GLU A 1 96 ? 25.655 19.331 7.608 1.00 53.09 96 GLU A O 1
ATOM 779 N N . LEU A 1 97 ? 24.112 17.717 7.416 1.00 51.97 97 LEU A N 1
ATOM 780 C CA . LEU A 1 97 ? 22.976 18.545 7.804 1.00 51.97 97 LEU A CA 1
ATOM 781 C C . LEU A 1 97 ? 23.003 18.711 9.330 1.00 51.97 97 LEU A C 1
ATOM 783 O O . LEU A 1 97 ? 22.545 17.838 10.065 1.00 51.97 97 LEU A O 1
ATOM 787 N N . GLN A 1 98 ? 23.535 19.835 9.816 1.00 49.50 98 GLN A N 1
ATOM 788 C CA . GLN A 1 98 ? 23.336 20.258 11.203 1.00 49.50 98 GLN A CA 1
ATOM 789 C C . GLN A 1 98 ? 21.838 20.468 11.468 1.00 49.50 98 GLN A C 1
ATOM 791 O O . GLN A 1 98 ? 21.194 21.315 10.848 1.00 49.50 98 GLN A O 1
ATOM 796 N N . ALA A 1 99 ? 21.292 19.697 12.409 1.00 50.66 99 ALA A N 1
ATOM 797 C CA . ALA A 1 99 ? 19.955 19.911 12.949 1.00 50.66 99 ALA A CA 1
ATOM 798 C C . ALA A 1 99 ? 19.928 21.205 13.786 1.00 50.66 99 ALA A C 1
ATOM 800 O O . ALA A 1 99 ? 20.821 21.391 14.620 1.00 50.66 99 ALA A O 1
ATOM 801 N N . PRO A 1 100 ? 18.940 22.100 13.612 1.00 60.72 100 PRO A N 1
ATOM 802 C CA . PRO A 1 100 ? 18.781 23.227 14.515 1.00 60.72 100 PRO A CA 1
ATOM 803 C C . PRO A 1 100 ? 18.064 22.800 15.807 1.00 60.72 100 PRO A C 1
ATOM 805 O O . PRO A 1 100 ? 17.166 21.956 15.785 1.00 60.72 100 PRO A O 1
ATOM 808 N N . LEU A 1 101 ? 18.536 23.401 16.904 1.00 52.31 101 LEU A N 1
ATOM 809 C CA . LEU A 1 101 ? 18.084 23.293 18.298 1.00 52.31 101 LEU A CA 1
ATOM 810 C C . LEU A 1 101 ? 16.616 23.691 18.506 1.00 52.31 101 LEU A C 1
ATOM 812 O O . LEU A 1 101 ? 16.171 24.656 17.842 1.00 52.31 101 LEU A O 1
#

pLDDT: mean 81.13, std 20.27, range [38.34, 98.44]